Protein AF-A0A3D4XTJ6-F1 (afdb_monomer)

pLDDT: mean 89.72, std 5.23, range [68.44, 95.56]

Radius of gyration: 11.28 Å; Cα contacts (8 Å, |Δi|>4): 117; chains: 1; bounding box: 28×18×27 Å

Structure (mmCIF, N/CA/C/O backbone):
data_AF-A0A3D4XTJ6-F1
#
_entry.id   AF-A0A3D4XTJ6-F1
#
loop_
_atom_site.group_PDB
_atom_site.id
_atom_site.type_symbol
_atom_site.label_atom_id
_atom_site.label_alt_id
_atom_site.label_comp_id
_atom_site.label_asym_id
_atom_site.label_entity_id
_atom_site.label_seq_id
_atom_site.pdbx_PDB_ins_code
_atom_site.Cartn_x
_atom_site.Cartn_y
_atom_site.Cartn_z
_atom_site.occupancy
_atom_site.B_iso_or_equiv
_atom_site.auth_seq_id
_atom_site.auth_comp_id
_atom_site.auth_asym_id
_atom_site.auth_atom_id
_atom_site.pdbx_PDB_model_num
ATOM 1 N N . MET A 1 1 ? -1.806 10.573 5.960 1.00 91.25 1 MET A N 1
ATOM 2 C CA . MET A 1 1 ? -2.285 11.285 4.756 1.00 91.25 1 MET A CA 1
ATOM 3 C C . MET A 1 1 ? -3.625 10.713 4.336 1.00 91.25 1 MET A C 1
ATOM 5 O O . MET A 1 1 ? -3.901 9.572 4.693 1.00 91.25 1 MET A O 1
ATOM 9 N N . GLU A 1 2 ? -4.436 11.478 3.610 1.00 94.06 2 GLU A N 1
ATOM 10 C CA . GLU A 1 2 ? -5.702 10.972 3.070 1.00 94.06 2 GLU A CA 1
ATOM 11 C C . GLU A 1 2 ? -5.469 9.800 2.106 1.00 94.06 2 GLU A C 1
ATOM 13 O O . GLU A 1 2 ? -4.437 9.737 1.429 1.00 94.06 2 GLU A O 1
ATOM 18 N N . ILE A 1 3 ? -6.443 8.887 2.023 1.00 92.69 3 ILE A N 1
ATOM 19 C CA . ILE A 1 3 ? -6.373 7.706 1.144 1.00 92.69 3 ILE A CA 1
ATOM 20 C C . ILE A 1 3 ? -6.079 8.110 -0.308 1.00 92.69 3 ILE A C 1
ATOM 22 O O . ILE A 1 3 ? -5.236 7.491 -0.949 1.00 92.69 3 ILE A O 1
ATOM 26 N N . THR A 1 4 ? -6.709 9.169 -0.824 1.00 93.50 4 THR A N 1
ATOM 27 C CA . THR A 1 4 ? -6.501 9.629 -2.207 1.00 93.50 4 THR A CA 1
ATOM 28 C C . THR A 1 4 ? -5.049 10.044 -2.462 1.00 93.50 4 THR A C 1
ATOM 30 O O . THR A 1 4 ? -4.459 9.643 -3.462 1.00 93.50 4 THR A O 1
ATOM 33 N N . SER A 1 5 ? -4.426 10.775 -1.530 1.00 94.12 5 SER A N 1
ATOM 34 C CA . SER A 1 5 ? -3.006 11.142 -1.630 1.00 94.12 5 SER A CA 1
ATOM 35 C C . SER A 1 5 ? -2.086 9.923 -1.561 1.00 94.12 5 SER A C 1
ATOM 37 O O . SER A 1 5 ? -1.071 9.874 -2.253 1.00 94.12 5 SER A O 1
ATOM 39 N N . ALA A 1 6 ? -2.437 8.931 -0.740 1.00 94.12 6 ALA A N 1
ATOM 40 C CA . ALA A 1 6 ? -1.680 7.690 -0.659 1.00 94.12 6 ALA A CA 1
ATOM 41 C C . ALA A 1 6 ? -1.755 6.892 -1.964 1.00 94.12 6 ALA A C 1
ATOM 43 O O . ALA A 1 6 ? -0.731 6.388 -2.411 1.00 94.12 6 ALA A O 1
ATOM 44 N N . LEU A 1 7 ? -2.925 6.833 -2.607 1.00 94.56 7 LEU A N 1
ATOM 45 C CA . LEU A 1 7 ? -3.094 6.154 -3.894 1.00 94.56 7 LEU A CA 1
ATOM 46 C C . LEU A 1 7 ? -2.228 6.778 -4.987 1.00 94.56 7 LEU A C 1
ATOM 48 O O . LEU A 1 7 ? -1.505 6.045 -5.651 1.00 94.56 7 LEU A O 1
ATOM 52 N N . HIS A 1 8 ? -2.205 8.108 -5.100 1.00 94.50 8 HIS A N 1
ATOM 53 C CA . HIS A 1 8 ? -1.296 8.789 -6.028 1.00 94.50 8 HIS A CA 1
ATOM 54 C C . HIS A 1 8 ? 0.178 8.476 -5.747 1.00 94.50 8 HIS A C 1
ATOM 56 O O . HIS A 1 8 ? 0.984 8.333 -6.662 1.00 94.50 8 HIS A O 1
ATOM 62 N N . ARG A 1 9 ? 0.551 8.348 -4.470 1.00 94.00 9 ARG A N 1
ATOM 63 C CA . ARG A 1 9 ? 1.929 8.022 -4.091 1.00 94.00 9 ARG A CA 1
ATOM 64 C C . ARG A 1 9 ? 2.294 6.566 -4.388 1.00 94.00 9 ARG A C 1
ATOM 66 O O . ARG A 1 9 ? 3.444 6.296 -4.718 1.00 94.00 9 ARG A O 1
ATOM 73 N N . ILE A 1 10 ? 1.335 5.649 -4.266 1.00 94.38 10 ILE A N 1
ATOM 74 C CA . ILE A 1 10 ? 1.494 4.237 -4.629 1.00 94.38 10 ILE A CA 1
ATOM 75 C C . ILE A 1 10 ? 1.582 4.079 -6.148 1.00 94.38 10 ILE A C 1
ATOM 77 O O . ILE A 1 10 ? 2.415 3.323 -6.621 1.00 94.38 10 ILE A O 1
ATOM 81 N N . GLU A 1 11 ? 0.787 4.817 -6.915 1.00 93.69 11 GLU A N 1
ATOM 82 C CA . GLU A 1 11 ? 0.854 4.799 -8.381 1.00 93.69 11 GLU A CA 1
ATOM 83 C C . GLU A 1 11 ? 2.240 5.224 -8.900 1.00 93.69 11 GLU A C 1
ATOM 85 O O . GLU A 1 11 ? 2.751 4.655 -9.857 1.00 93.69 11 GLU A O 1
ATOM 90 N N . GLY A 1 12 ? 2.886 6.183 -8.228 1.00 91.69 12 GLY A N 1
ATOM 91 C CA . GLY A 1 12 ? 4.233 6.652 -8.572 1.00 91.69 12 GLY A CA 1
ATOM 92 C C . GLY A 1 12 ? 5.397 5.851 -7.971 1.00 91.69 12 GLY A C 1
ATOM 93 O O . GLY A 1 12 ? 6.536 6.314 -8.051 1.00 91.69 12 GLY A O 1
ATOM 94 N N . THR A 1 13 ? 5.152 4.715 -7.308 1.00 93.56 13 THR A N 1
ATOM 95 C CA . THR A 1 13 ? 6.219 3.892 -6.708 1.00 93.56 13 THR A CA 1
ATOM 96 C C . THR A 1 13 ? 6.760 2.839 -7.687 1.00 93.56 13 THR A C 1
ATOM 98 O O . THR A 1 13 ? 6.275 2.706 -8.806 1.00 93.56 13 THR A O 1
ATOM 101 N N . SER A 1 14 ? 7.812 2.118 -7.294 1.00 91.62 14 SER A N 1
ATOM 102 C CA . SER A 1 14 ? 8.453 1.086 -8.117 1.00 91.62 14 SER A CA 1
ATOM 103 C C . SER A 1 14 ? 8.954 -0.081 -7.263 1.00 91.62 14 SER A C 1
ATOM 105 O O . SER A 1 14 ? 9.142 0.059 -6.051 1.00 91.62 14 SER A O 1
ATOM 107 N N . ALA A 1 15 ? 9.263 -1.213 -7.901 1.00 88.00 15 ALA A N 1
ATOM 108 C CA . ALA A 1 15 ? 9.914 -2.373 -7.273 1.00 88.00 15 ALA A CA 1
ATOM 109 C C . ALA A 1 15 ? 11.243 -2.030 -6.575 1.00 88.00 15 ALA A C 1
ATOM 111 O O . ALA A 1 15 ? 11.626 -2.644 -5.570 1.00 88.00 15 ALA A O 1
ATOM 112 N N . ASP A 1 16 ? 11.934 -0.994 -7.050 1.00 89.38 16 ASP A N 1
ATOM 113 C CA . ASP A 1 16 ? 13.171 -0.534 -6.435 1.00 89.38 16 ASP A CA 1
ATOM 114 C C . ASP A 1 16 ? 12.938 0.301 -5.177 1.00 89.38 16 ASP A C 1
ATOM 116 O O . ASP A 1 16 ? 13.800 0.318 -4.295 1.00 89.38 16 ASP A O 1
ATOM 120 N N . SER A 1 17 ? 11.773 0.932 -5.037 1.00 90.50 17 SER A N 1
ATOM 121 C CA . SER A 1 17 ? 11.438 1.801 -3.904 1.00 90.50 17 SER A CA 1
ATOM 122 C C . SER A 1 17 ? 10.004 1.600 -3.394 1.00 90.50 17 SER A C 1
ATOM 124 O O . SER A 1 17 ? 9.261 2.579 -3.315 1.00 90.50 17 SER A O 1
ATO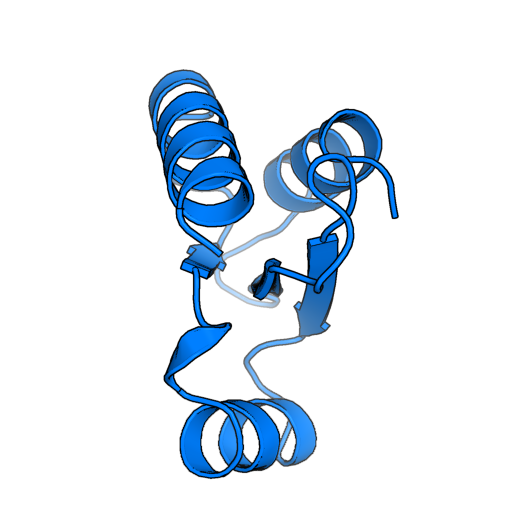M 126 N N . PRO A 1 18 ? 9.616 0.371 -2.999 1.00 94.38 18 PRO A N 1
ATOM 127 C CA . PRO A 1 18 ? 8.242 0.057 -2.633 1.00 94.38 18 PRO A CA 1
ATOM 128 C C . PRO A 1 18 ? 7.814 0.766 -1.347 1.00 94.38 18 PRO A C 1
ATOM 130 O O . PRO A 1 18 ? 8.629 1.077 -0.468 1.00 94.38 18 PRO A O 1
ATOM 133 N N . LEU A 1 19 ? 6.508 0.972 -1.212 1.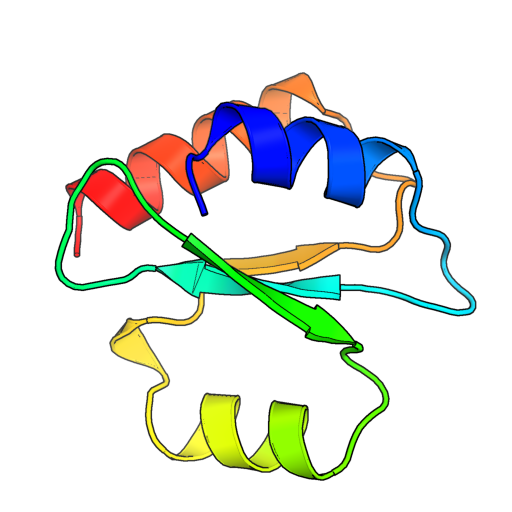00 95.12 19 LEU A N 1
ATOM 134 C CA . LEU A 1 19 ? 5.873 1.636 -0.086 1.00 95.12 19 LEU A CA 1
ATOM 135 C C . LEU A 1 19 ? 5.133 0.648 0.811 1.00 95.12 19 LEU A C 1
ATOM 137 O O . LEU A 1 19 ? 4.209 -0.037 0.393 1.00 95.12 19 LEU A O 1
ATOM 141 N N . LEU A 1 20 ? 5.505 0.638 2.082 1.00 94.69 20 LEU A N 1
ATOM 142 C CA . LEU A 1 20 ? 4.723 0.083 3.174 1.00 94.69 20 LEU A CA 1
ATOM 143 C C . LEU A 1 20 ? 3.550 1.020 3.465 1.00 94.69 20 LEU A C 1
ATOM 145 O O . LEU A 1 20 ? 3.777 2.206 3.704 1.00 94.69 20 LEU A O 1
ATOM 149 N N . VAL A 1 21 ? 2.327 0.498 3.513 1.00 94.94 21 VAL A N 1
ATOM 150 C CA . VAL A 1 21 ? 1.127 1.263 3.870 1.00 94.94 21 VAL A CA 1
ATOM 151 C C . VAL A 1 21 ? 0.491 0.682 5.125 1.00 94.94 21 VAL A C 1
ATOM 153 O O . VAL A 1 21 ? 0.304 -0.532 5.246 1.00 94.94 21 VAL A O 1
ATOM 156 N N . LEU A 1 22 ? 0.140 1.575 6.045 1.00 93.62 22 LEU A N 1
ATOM 157 C CA . LEU A 1 22 ? -0.486 1.260 7.322 1.00 93.62 22 LEU A CA 1
ATOM 158 C C . LEU A 1 22 ? -1.797 2.033 7.476 1.00 93.62 22 LEU A C 1
ATOM 160 O O . LEU A 1 22 ? -1.881 3.192 7.059 1.00 93.62 22 LEU A O 1
ATOM 164 N N . SER A 1 23 ? -2.799 1.415 8.096 1.00 93.00 23 SER A N 1
ATOM 165 C CA . SER A 1 23 ? -3.981 2.123 8.577 1.00 93.00 23 SER A CA 1
ATOM 166 C C . SER A 1 23 ? -3.624 2.993 9.780 1.00 93.00 23 SER A C 1
ATOM 168 O O . SER A 1 23 ? -2.577 2.846 10.410 1.00 93.00 23 SER A O 1
ATOM 170 N N . THR A 1 24 ? -4.506 3.935 10.079 1.00 88.38 24 THR A N 1
ATOM 171 C CA . THR A 1 24 ? -4.476 4.708 11.321 1.00 88.38 24 THR A CA 1
ATOM 172 C C . THR A 1 24 ? -5.810 4.532 12.030 1.00 88.38 24 THR A C 1
ATOM 174 O O . THR A 1 24 ? -6.767 4.078 11.407 1.00 88.38 24 THR A O 1
ATOM 177 N N . ASP A 1 25 ? -5.911 4.972 13.282 1.00 85.62 25 ASP A N 1
ATOM 178 C CA . ASP A 1 25 ? -7.192 4.999 14.009 1.00 85.62 25 ASP A CA 1
ATOM 179 C C . ASP A 1 25 ? -8.217 5.963 13.372 1.00 85.62 25 ASP A C 1
ATOM 181 O O . ASP A 1 25 ? -9.388 6.006 13.747 1.00 85.62 25 ASP A O 1
ATOM 185 N N . ASN A 1 26 ? -7.788 6.760 12.388 1.00 84.31 26 ASN A N 1
ATOM 186 C CA . ASN A 1 26 ? -8.656 7.599 11.585 1.00 84.31 26 ASN A CA 1
ATOM 187 C C . ASN A 1 26 ? -9.023 6.896 10.266 1.00 84.31 26 ASN A C 1
ATOM 189 O O . ASN A 1 26 ? -8.184 6.704 9.382 1.00 84.31 26 ASN A O 1
ATOM 193 N N . LYS A 1 27 ? -10.324 6.622 10.103 1.00 81.81 27 LYS A N 1
ATOM 194 C CA . LYS A 1 27 ? -10.939 5.892 8.976 1.00 81.81 27 LYS A CA 1
ATOM 195 C C . LYS A 1 27 ? -10.794 6.539 7.590 1.00 81.81 27 LYS A C 1
ATOM 197 O O . LYS A 1 27 ? -11.269 5.992 6.596 1.00 81.81 27 LYS A O 1
ATOM 202 N N . HIS A 1 28 ? -10.149 7.696 7.494 1.00 85.38 28 HIS A N 1
ATOM 203 C CA . HIS A 1 28 ? -9.873 8.371 6.224 1.00 85.38 28 HIS A CA 1
ATOM 204 C C . HIS A 1 28 ? -8.376 8.504 5.921 1.00 85.38 28 HIS A C 1
ATOM 206 O O . HIS A 1 28 ? -8.007 9.033 4.869 1.00 85.38 28 HIS A O 1
ATOM 212 N N . TYR A 1 29 ? -7.510 8.030 6.822 1.00 90.56 29 TYR A N 1
ATOM 213 C CA . TYR A 1 29 ? -6.080 8.297 6.780 1.00 90.56 29 TYR A CA 1
ATOM 214 C C . TYR A 1 29 ? -5.246 7.018 6.835 1.00 90.56 29 TYR A C 1
ATOM 216 O O . TYR A 1 29 ? -5.528 6.074 7.571 1.00 90.56 29 TYR A O 1
ATOM 224 N N . VAL A 1 30 ? -4.156 7.040 6.072 1.00 94.12 30 VAL A N 1
ATOM 225 C CA . VAL A 1 30 ? -3.104 6.020 6.075 1.00 94.12 30 VAL A CA 1
ATOM 226 C C . VAL A 1 30 ? -1.734 6.657 6.258 1.00 94.12 30 VAL A C 1
ATOM 228 O O . VAL A 1 30 ? -1.549 7.863 6.051 1.00 94.12 30 VAL A O 1
ATOM 231 N N . VAL A 1 31 ? -0.746 5.843 6.609 1.00 92.69 31 VAL A N 1
ATOM 232 C CA . VAL A 1 31 ? 0.665 6.238 6.624 1.00 92.69 31 VAL A CA 1
ATOM 233 C C . VAL A 1 31 ? 1.427 5.411 5.601 1.00 92.69 31 VAL A C 1
ATOM 235 O O . VAL A 1 31 ? 1.178 4.217 5.458 1.00 92.69 31 VAL A O 1
ATOM 238 N N . CYS A 1 32 ? 2.356 6.052 4.892 1.00 92.12 32 CYS A N 1
ATOM 239 C CA . CYS A 1 32 ? 3.218 5.400 3.914 1.00 92.12 32 CYS A CA 1
ATOM 240 C C . CYS A 1 32 ? 4.688 5.562 4.313 1.00 92.12 32 CYS A C 1
ATOM 242 O O . CYS A 1 32 ? 5.130 6.678 4.591 1.00 92.12 32 CYS A O 1
ATOM 244 N N . TYR A 1 33 ? 5.448 4.472 4.272 1.00 91.06 33 TYR A N 1
ATOM 245 C CA . TYR A 1 33 ? 6.895 4.440 4.502 1.00 91.06 33 TYR A CA 1
ATOM 246 C C . TYR A 1 33 ? 7.589 3.712 3.355 1.00 91.06 33 TYR A C 1
ATOM 248 O O . TYR A 1 33 ? 6.988 2.852 2.728 1.00 91.06 33 TYR A O 1
ATOM 256 N N . PHE A 1 34 ? 8.872 3.974 3.108 1.00 91.62 34 PHE A N 1
ATOM 257 C CA . PHE A 1 34 ? 9.648 3.100 2.226 1.00 91.62 34 PHE A CA 1
ATOM 258 C C . PHE A 1 34 ? 9.861 1.736 2.893 1.00 91.62 34 PHE A C 1
ATOM 260 O O . PHE A 1 34 ? 10.419 1.659 3.991 1.00 91.62 34 PHE A O 1
ATOM 267 N N . ALA A 1 35 ? 9.441 0.663 2.221 1.00 89.38 35 ALA A N 1
ATOM 268 C CA . ALA A 1 35 ? 9.429 -0.693 2.773 1.00 89.38 35 ALA A CA 1
ATOM 269 C C . ALA A 1 35 ? 10.827 -1.324 2.912 1.00 89.38 35 ALA A C 1
ATOM 271 O O . ALA A 1 35 ? 10.996 -2.315 3.615 1.00 89.38 35 ALA A O 1
ATOM 272 N N . LYS A 1 36 ? 11.854 -0.750 2.271 1.00 85.44 36 LYS A N 1
ATOM 273 C CA . LYS A 1 36 ? 13.254 -1.208 2.385 1.00 85.44 36 LYS A CA 1
ATOM 274 C C . LYS A 1 36 ? 13.990 -0.635 3.604 1.00 85.44 36 LYS A C 1
ATOM 276 O O . LYS A 1 36 ? 15.194 -0.820 3.744 1.00 85.44 36 LYS A O 1
ATOM 281 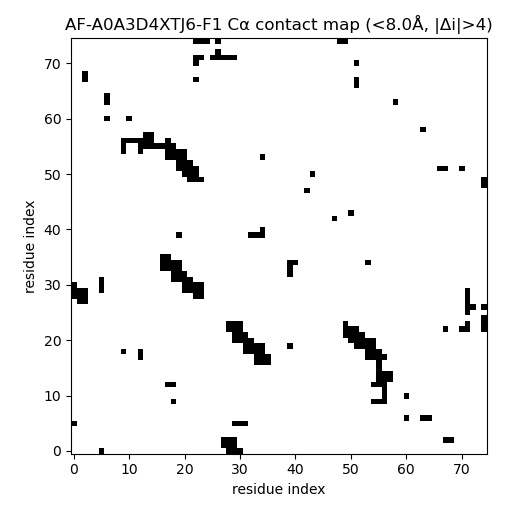N N . THR A 1 37 ? 13.300 0.084 4.488 1.00 83.69 37 THR A N 1
ATOM 282 C CA . THR A 1 37 ? 13.932 0.715 5.655 1.00 83.69 37 THR A CA 1
ATOM 283 C C . THR A 1 37 ? 13.849 -0.184 6.888 1.00 83.69 37 THR A C 1
ATOM 285 O O . THR A 1 37 ? 12.817 -0.804 7.138 1.00 83.69 37 THR A O 1
ATOM 288 N N . TYR A 1 38 ? 14.891 -0.200 7.726 1.00 84.38 38 TYR A N 1
ATOM 289 C CA . TYR A 1 38 ? 14.855 -0.891 9.028 1.00 84.38 38 TYR A CA 1
ATOM 290 C C . TYR A 1 38 ? 13.638 -0.469 9.871 1.00 84.38 38 TYR A C 1
ATOM 292 O O . TYR A 1 38 ? 12.987 -1.289 10.516 1.00 84.38 38 TYR A O 1
ATOM 300 N N . HIS A 1 39 ? 13.288 0.818 9.806 1.00 80.12 39 HIS A N 1
ATOM 301 C CA . HIS A 1 39 ? 12.127 1.370 10.494 1.00 80.12 39 HIS A CA 1
ATOM 302 C C . HIS A 1 39 ? 10.814 0.707 10.052 1.00 80.12 39 HIS A C 1
ATOM 304 O O . HIS A 1 39 ? 10.009 0.330 10.898 1.00 80.12 39 HIS A O 1
ATOM 310 N N . SER A 1 40 ? 10.622 0.491 8.748 1.00 82.75 40 SER A N 1
ATOM 311 C CA . SER A 1 40 ? 9.420 -0.168 8.223 1.00 82.75 40 SER A CA 1
ATOM 312 C C . SER A 1 40 ? 9.263 -1.612 8.724 1.00 82.75 40 SER A C 1
ATOM 314 O O . SER A 1 40 ? 8.164 -2.003 9.110 1.00 82.75 40 SER A O 1
ATOM 316 N N . GLN A 1 41 ? 10.360 -2.370 8.837 1.00 81.88 41 GLN A N 1
ATOM 317 C CA . GLN A 1 41 ? 10.340 -3.724 9.405 1.00 81.88 41 GLN A CA 1
ATOM 318 C C . GLN A 1 41 ? 9.979 -3.715 10.897 1.00 81.88 41 GLN A C 1
ATOM 320 O O . GLN A 1 41 ? 9.151 -4.506 11.347 1.00 81.88 41 GLN A O 1
ATOM 325 N N . GLN A 1 42 ? 10.544 -2.775 11.663 1.00 85.00 42 GLN A N 1
ATOM 326 C CA . GLN A 1 42 ? 10.212 -2.597 13.080 1.00 85.00 42 GLN A CA 1
ATOM 327 C C . GLN A 1 42 ? 8.732 -2.255 13.289 1.00 85.00 42 GLN A C 1
ATOM 329 O O . GLN A 1 42 ? 8.119 -2.763 14.227 1.00 85.00 42 GLN A O 1
ATOM 334 N N . ILE A 1 43 ? 8.149 -1.417 12.426 1.00 83.94 43 ILE A N 1
ATOM 335 C CA . ILE A 1 43 ? 6.735 -1.047 12.534 1.00 83.94 43 ILE A CA 1
ATOM 336 C C . ILE A 1 43 ? 5.830 -2.257 12.292 1.00 83.94 43 ILE A C 1
ATOM 338 O O . ILE A 1 43 ? 4.934 -2.493 13.097 1.00 83.94 43 ILE A O 1
ATOM 342 N N . ILE A 1 44 ? 6.091 -3.059 11.253 1.00 82.69 44 ILE A N 1
ATOM 343 C CA . ILE A 1 44 ? 5.298 -4.268 10.964 1.00 82.69 44 ILE A CA 1
ATOM 344 C C . ILE A 1 44 ? 5.282 -5.213 12.173 1.00 82.69 44 I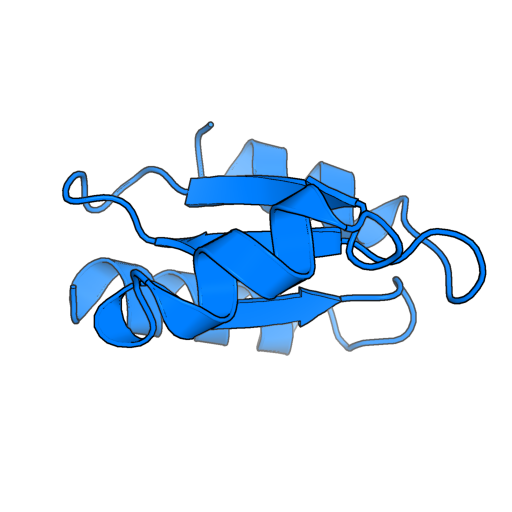LE A C 1
ATOM 346 O O . ILE A 1 44 ? 4.239 -5.767 12.510 1.00 82.69 44 ILE A O 1
ATOM 350 N N . HIS A 1 45 ? 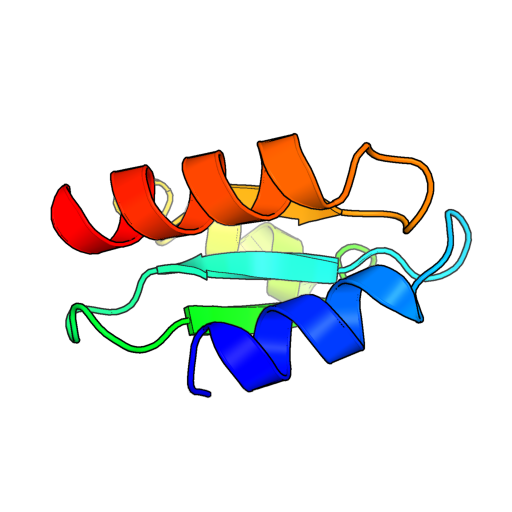6.415 -5.370 12.863 1.00 83.81 45 HIS A N 1
ATOM 351 C CA . HIS A 1 45 ? 6.495 -6.221 14.052 1.00 83.81 45 HIS A CA 1
ATOM 352 C C . HIS A 1 45 ? 5.781 -5.646 15.278 1.00 83.81 45 HIS A C 1
ATOM 354 O O . HIS A 1 45 ? 5.232 -6.406 16.071 1.00 83.81 45 HIS A O 1
ATOM 360 N N . ARG A 1 46 ? 5.782 -4.321 15.457 1.00 83.94 46 ARG A N 1
ATOM 361 C CA . ARG A 1 46 ? 5.169 -3.667 16.626 1.00 83.94 46 ARG A CA 1
ATOM 362 C C . ARG A 1 46 ? 3.674 -3.409 16.462 1.00 83.94 46 ARG A C 1
ATOM 364 O O . ARG A 1 46 ? 2.961 -3.368 17.457 1.00 83.94 46 ARG A O 1
ATOM 371 N N . GLN A 1 47 ? 3.216 -3.194 15.232 1.00 82.06 47 GLN A N 1
ATOM 372 C CA . GLN A 1 47 ? 1.851 -2.779 14.907 1.00 82.06 47 GLN A CA 1
ATOM 373 C C . GLN A 1 47 ? 1.269 -3.610 13.750 1.00 82.06 47 GLN A C 1
ATOM 375 O O . GLN A 1 47 ? 0.843 -3.053 12.735 1.00 82.06 47 GLN A O 1
ATOM 380 N N . PRO A 1 48 ? 1.224 -4.951 13.872 1.00 80.06 48 PRO A N 1
ATOM 381 C CA . PRO A 1 48 ? 0.757 -5.814 12.788 1.00 80.06 48 PRO A CA 1
ATOM 382 C C . PRO A 1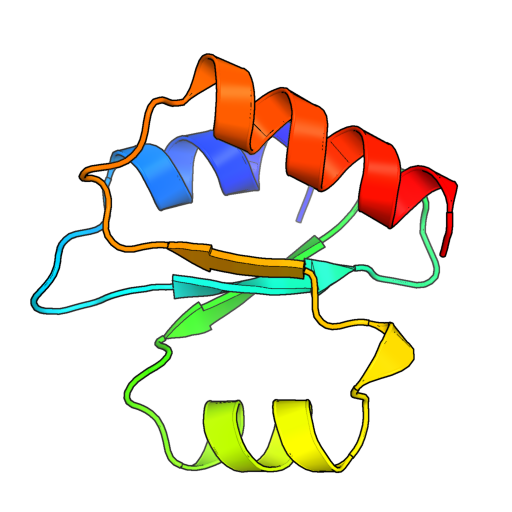 48 ? -0.724 -5.593 12.449 1.00 80.06 48 PRO A C 1
ATOM 384 O O . PRO A 1 48 ? -1.121 -5.797 11.306 1.00 80.06 48 PRO A O 1
ATOM 387 N N . SER A 1 49 ? -1.537 -5.135 13.408 1.00 81.50 49 SER A N 1
ATOM 388 C CA . SER A 1 49 ? -2.959 -4.822 13.207 1.00 81.50 49 SER A CA 1
ATOM 389 C C . SER A 1 49 ? -3.189 -3.683 12.214 1.00 81.50 49 SER A C 1
ATOM 391 O O . SER A 1 49 ? -4.175 -3.702 11.484 1.00 81.50 49 SER A O 1
ATOM 393 N N . HIS A 1 50 ? -2.264 -2.724 12.143 1.00 87.44 50 HIS A N 1
ATOM 394 C CA . HIS A 1 50 ? -2.361 -1.587 11.231 1.00 87.44 50 HIS A CA 1
ATOM 395 C C . HIS A 1 50 ? -1.756 -1.879 9.857 1.00 87.44 50 HIS A C 1
ATOM 397 O O . HIS A 1 50 ? -1.839 -1.053 8.953 1.00 87.44 50 HIS A O 1
ATOM 403 N N . PHE A 1 51 ? -1.136 -3.042 9.657 1.00 91.31 51 PHE A N 1
ATOM 404 C CA . PHE A 1 51 ? -0.499 -3.371 8.391 1.00 91.31 51 PHE A CA 1
ATOM 405 C C . PHE A 1 51 ? -1.528 -3.640 7.287 1.00 91.31 51 PHE A C 1
ATOM 407 O O . PHE A 1 51 ? -2.328 -4.578 7.367 1.00 91.31 51 PHE A O 1
ATOM 414 N N . ILE A 1 52 ? -1.473 -2.836 6.220 1.00 93.06 52 ILE A N 1
ATOM 415 C CA . ILE A 1 52 ? -2.304 -3.035 5.027 1.00 93.06 52 ILE A CA 1
ATOM 416 C C . ILE A 1 52 ? -1.543 -3.849 3.985 1.00 93.06 52 ILE A C 1
ATOM 418 O O . ILE A 1 52 ? -2.052 -4.864 3.514 1.00 93.06 52 ILE A O 1
ATOM 422 N N . GLY A 1 53 ? -0.336 -3.411 3.623 1.00 92.50 53 GLY A N 1
ATOM 423 C CA . GLY A 1 53 ? 0.443 -4.062 2.576 1.00 92.50 53 GLY A CA 1
ATOM 424 C C . GLY A 1 53 ? 1.709 -3.307 2.191 1.00 92.50 53 GLY A C 1
ATOM 425 O O . GLY A 1 53 ? 1.973 -2.205 2.675 1.00 92.50 53 GLY A O 1
ATOM 426 N N . VAL A 1 54 ? 2.481 -3.918 1.294 1.00 94.00 54 VAL A N 1
ATOM 427 C CA . VAL A 1 54 ? 3.620 -3.299 0.611 1.00 94.00 54 VAL A CA 1
ATOM 428 C C . VAL A 1 54 ? 3.274 -3.189 -0.867 1.00 94.00 54 VAL A C 1
ATOM 430 O O . VAL A 1 54 ? 2.837 -4.171 -1.461 1.00 94.00 54 VAL A O 1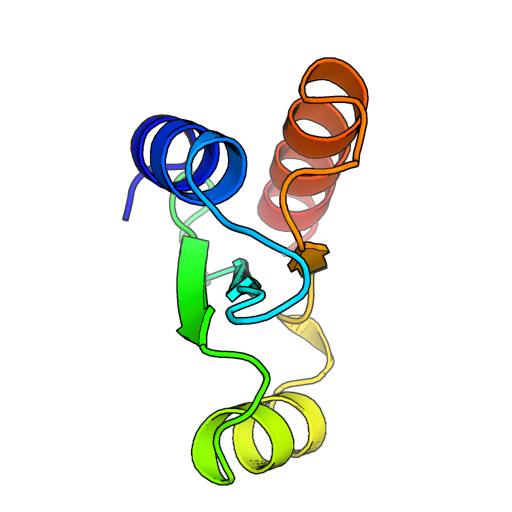
ATOM 433 N N . PHE A 1 55 ? 3.470 -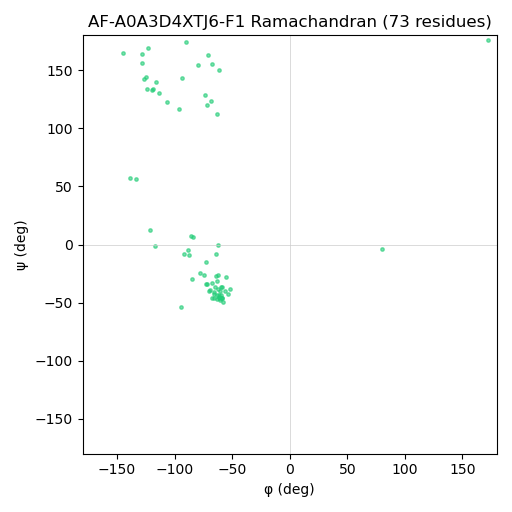2.006 -1.442 1.00 95.00 55 PHE A N 1
ATOM 434 C CA . PHE A 1 55 ? 3.090 -1.687 -2.808 1.00 95.00 55 PHE A CA 1
ATOM 435 C C . PHE A 1 55 ? 4.295 -1.188 -3.609 1.00 95.00 55 PHE A C 1
ATOM 437 O O . PHE A 1 55 ? 5.039 -0.339 -3.133 1.00 95.00 55 PHE A O 1
ATOM 444 N N . ASP A 1 56 ? 4.483 -1.697 -4.821 1.00 92.75 56 ASP A N 1
ATOM 445 C CA . ASP A 1 56 ? 5.639 -1.472 -5.690 1.00 92.75 56 ASP A CA 1
ATOM 446 C C . ASP A 1 56 ? 5.276 -0.863 -7.059 1.00 92.75 56 ASP A C 1
ATOM 448 O O . ASP A 1 56 ? 6.098 -0.852 -7.970 1.00 92.75 56 ASP A O 1
ATOM 452 N N . GLY A 1 57 ? 4.042 -0.376 -7.213 1.00 88.75 57 GLY A N 1
ATOM 453 C CA . GLY A 1 57 ? 3.573 0.311 -8.421 1.00 88.75 57 GLY A CA 1
ATOM 454 C C . GLY A 1 57 ? 3.184 -0.617 -9.571 1.00 88.75 57 GLY A C 1
ATOM 455 O O . GLY A 1 57 ? 2.666 -0.146 -10.576 1.00 88.75 57 GLY A O 1
ATOM 456 N N . THR A 1 58 ? 3.374 -1.933 -9.431 1.00 90.19 58 THR A N 1
ATOM 457 C CA . THR A 1 58 ? 3.008 -2.912 -10.472 1.00 90.19 58 THR A CA 1
ATOM 458 C C . THR A 1 58 ? 1.596 -3.486 -10.310 1.00 90.19 58 THR A C 1
ATOM 460 O O . THR A 1 58 ? 1.104 -4.199 -11.183 1.00 90.19 58 THR A O 1
ATOM 463 N N . MET A 1 59 ? 0.932 -3.185 -9.192 1.00 89.56 59 MET A N 1
ATOM 464 C CA . MET A 1 59 ? -0.409 -3.680 -8.870 1.00 89.56 59 MET A CA 1
ATOM 465 C C . MET A 1 59 ? -1.515 -2.905 -9.587 1.00 89.56 59 MET A C 1
ATOM 467 O O . MET A 1 59 ? -1.391 -1.714 -9.860 1.00 89.56 59 MET A O 1
ATOM 471 N N . ASP A 1 60 ? -2.656 -3.568 -9.787 1.00 94.31 60 ASP A N 1
ATOM 472 C CA . ASP A 1 60 ? -3.891 -2.914 -10.219 1.00 94.31 60 ASP A CA 1
ATOM 473 C C . ASP A 1 60 ? -4.375 -1.905 -9.163 1.00 94.31 60 ASP A C 1
ATOM 475 O O . ASP A 1 60 ? -4.818 -2.270 -8.067 1.00 94.31 60 ASP A O 1
ATOM 479 N N . MET A 1 61 ? -4.325 -0.620 -9.518 1.00 93.75 61 MET A N 1
ATOM 480 C CA . MET A 1 61 ? -4.691 0.483 -8.633 1.00 93.75 61 MET A CA 1
ATOM 481 C C . MET A 1 61 ? -6.161 0.455 -8.193 1.00 93.75 61 MET A C 1
ATOM 483 O O . MET A 1 61 ? -6.472 0.944 -7.101 1.00 93.75 61 MET A O 1
ATOM 487 N N . ALA A 1 62 ? -7.065 -0.149 -8.972 1.00 94.31 62 ALA A N 1
ATOM 488 C CA . ALA A 1 62 ? -8.455 -0.323 -8.557 1.00 94.31 62 ALA A CA 1
ATOM 489 C C . ALA A 1 62 ? -8.557 -1.306 -7.377 1.00 94.31 62 ALA A C 1
ATOM 491 O O . ALA A 1 62 ? -9.192 -1.001 -6.360 1.00 94.31 62 ALA A O 1
ATOM 492 N N . ALA A 1 63 ? -7.862 -2.442 -7.471 1.00 94.19 63 ALA A N 1
ATOM 493 C CA . ALA A 1 63 ? -7.762 -3.428 -6.397 1.00 94.19 63 ALA A CA 1
ATOM 494 C C . ALA A 1 63 ? -7.061 -2.855 -5.153 1.00 94.19 63 ALA A C 1
ATOM 496 O O . ALA A 1 63 ? -7.548 -3.031 -4.033 1.00 94.19 63 ALA A O 1
ATOM 497 N N . VAL A 1 64 ? -5.965 -2.110 -5.339 1.00 94.00 64 VAL A N 1
ATOM 498 C CA . VAL A 1 64 ? -5.250 -1.423 -4.247 1.00 94.00 64 VAL A CA 1
ATOM 49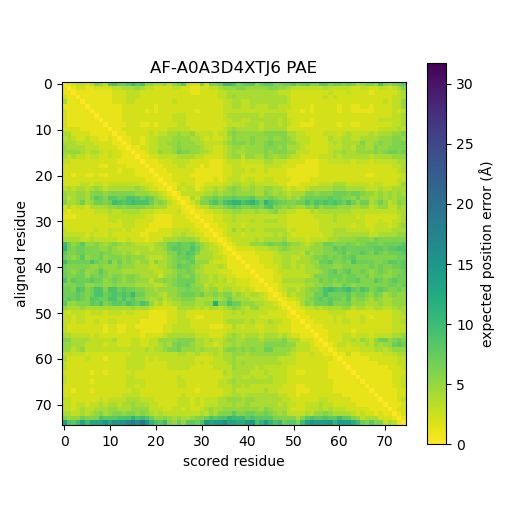9 C C . VAL A 1 64 ? -6.171 -0.446 -3.512 1.00 94.00 64 VAL A C 1
ATOM 501 O O . VAL A 1 64 ? -6.228 -0.451 -2.280 1.00 94.00 64 VAL A O 1
ATOM 504 N N . SER A 1 65 ? -6.932 0.369 -4.252 1.00 94.75 65 SER A N 1
ATOM 505 C CA . SER A 1 65 ? -7.893 1.317 -3.676 1.00 94.75 65 SER A CA 1
ATOM 506 C C . SER A 1 65 ? -8.947 0.621 -2.824 1.00 94.75 65 SER A C 1
ATOM 508 O O . SER A 1 65 ? -9.227 1.058 -1.703 1.00 94.75 65 SER A O 1
ATOM 510 N N . LEU A 1 66 ? -9.512 -0.475 -3.334 1.00 95.56 66 LEU A N 1
ATOM 511 C CA . LEU A 1 66 ? -10.515 -1.252 -2.617 1.00 95.56 66 LEU A CA 1
ATOM 512 C C . LEU A 1 66 ? -9.938 -1.857 -1.330 1.00 95.56 66 LEU A C 1
ATOM 514 O O . LEU A 1 66 ? -10.540 -1.704 -0.267 1.00 95.56 66 LEU A O 1
ATOM 518 N N . LEU A 1 67 ? -8.753 -2.470 -1.411 1.00 94.12 67 LEU A N 1
ATOM 519 C CA . LEU A 1 67 ? -8.068 -3.075 -0.270 1.00 94.12 67 LEU A CA 1
ATOM 520 C C . LEU A 1 67 ? -7.804 -2.052 0.842 1.00 94.12 67 LEU A C 1
ATOM 522 O O . LEU A 1 67 ? -8.134 -2.304 2.003 1.00 94.12 67 LEU A O 1
ATOM 526 N N . ILE A 1 68 ? -7.234 -0.892 0.496 1.00 93.38 68 ILE A N 1
ATOM 527 C CA . ILE A 1 68 ? -6.920 0.158 1.472 1.00 93.38 68 ILE A CA 1
ATOM 528 C C . ILE A 1 68 ? -8.197 0.634 2.167 1.00 93.38 68 ILE A C 1
ATOM 530 O O . ILE A 1 68 ? -8.239 0.685 3.394 1.00 93.38 68 ILE A O 1
ATOM 534 N N . LYS A 1 69 ? -9.262 0.923 1.409 1.00 92.94 69 LYS A N 1
ATOM 535 C CA . LYS A 1 69 ? -10.543 1.367 1.981 1.00 92.94 69 LYS A CA 1
ATOM 536 C C . LYS A 1 69 ? -11.132 0.326 2.931 1.00 92.94 69 LYS A C 1
ATOM 538 O O . LYS A 1 69 ? -11.544 0.678 4.032 1.00 92.94 69 LYS A O 1
ATOM 543 N N . GLN A 1 70 ? -11.139 -0.947 2.538 1.00 91.56 70 GLN A N 1
ATOM 544 C CA . GLN A 1 70 ? -11.657 -2.030 3.376 1.00 91.56 70 GLN A CA 1
ATOM 545 C C . GLN A 1 70 ? -10.873 -2.166 4.683 1.00 91.56 70 GLN A C 1
ATOM 547 O O . GLN A 1 70 ? -11.473 -2.261 5.751 1.00 91.56 70 GLN A O 1
ATOM 552 N N . ARG A 1 71 ? -9.537 -2.133 4.621 1.00 89.56 71 ARG A N 1
ATOM 553 C CA . ARG A 1 71 ? -8.689 -2.272 5.812 1.00 89.56 71 ARG A CA 1
ATOM 554 C C . ARG A 1 71 ? -8.779 -1.076 6.748 1.00 89.56 71 ARG A C 1
ATOM 556 O O . ARG A 1 71 ? -8.821 -1.273 7.955 1.00 89.56 71 ARG A O 1
ATOM 563 N N . VAL A 1 72 ? -8.847 0.138 6.208 1.00 88.62 72 VAL A N 1
ATOM 564 C CA . VAL A 1 72 ? -8.990 1.359 7.012 1.00 88.62 72 VAL A CA 1
ATOM 565 C C . VAL A 1 72 ? -10.357 1.423 7.706 1.00 88.62 72 VAL A C 1
ATOM 567 O O . VAL A 1 72 ? -10.439 1.912 8.823 1.00 88.62 72 VAL A O 1
ATOM 570 N N . LEU A 1 73 ? -11.425 0.900 7.092 1.00 85.69 73 LEU A N 1
ATOM 571 C CA . LEU A 1 73 ? -12.748 0.809 7.731 1.00 85.69 73 LEU A CA 1
ATOM 572 C C . LEU A 1 73 ? -12.846 -0.295 8.793 1.00 85.69 73 LEU A C 1
ATOM 574 O O . LEU A 1 73 ? -13.693 -0.199 9.683 1.00 85.69 73 LEU A O 1
ATOM 578 N N . ALA A 1 74 ? -12.028 -1.341 8.659 1.00 79.31 74 ALA A N 1
ATOM 579 C CA . ALA A 1 74 ? -11.944 -2.470 9.586 1.00 79.31 74 ALA A CA 1
ATOM 580 C C . ALA A 1 74 ? -10.966 -2.239 10.754 1.00 79.31 74 ALA A C 1
ATOM 582 O O . ALA A 1 74 ? -10.924 -3.067 11.663 1.00 79.31 74 ALA A O 1
ATOM 583 N N . SER A 1 75 ? -10.178 -1.158 10.694 1.00 68.44 75 SER A N 1
ATOM 584 C CA . SER A 1 75 ? -9.329 -0.661 11.787 1.00 68.44 75 SER A CA 1
ATOM 585 C C . SER A 1 75 ? -10.152 0.225 12.721 1.00 68.44 75 SER A C 1
ATOM 587 O O . SER A 1 75 ? -9.913 0.139 13.941 1.00 68.44 75 SER A O 1
#

Secondary structure (DSSP, 8-state):
-BHHHHHHHHHT--TTS-EEEEE-SSTTBEEEEETTSHHHHHHHHH-GGGEEEEE-S-S-HHHHHHHHHHHHHH-

Foldseek 3Di:
DFLVVVLVVLLPFAPVFKWWWWADLDLGDIDIDGCPDPVNVVCCVVCVLRGQDIGGNPDDSVVVSVSSNVSNVVD

Sequence (75 aa):
MEITSALHRIEGTSADSPLLVLSTDNKHYVVCYFAKTYHSQQIIHRQPSHFIGVFDGTMDMAAVSLLIKQRVLAS

Solvent-accessible surface area (backbone atoms only — not comparable to full-atom values): 4140 Å² total; per-residue (Å²): 82,46,54,70,63,49,50,58,54,40,63,72,32,32,79,91,58,23,34,27,34,27,44,38,94,46,68,63,33,33,47,77,42,56,49,89,37,73,67,42,55,53,44,48,74,75,41,54,88,36,55,70,51,74,42,32,40,82,67,63,63,69,59,52,53,51,52,52,54,54,51,20,68,73,91

Mean predicted aligned error: 3.47 Å